Protein AF-A0A2G9MCZ3-F1 (afdb_monomer_lite)

Structure (mmCIF, N/CA/C/O backbone):
data_AF-A0A2G9MCZ3-F1
#
_entry.id   AF-A0A2G9MCZ3-F1
#
loop_
_atom_site.group_PDB
_atom_site.id
_atom_site.type_symbol
_atom_site.label_atom_id
_atom_site.label_alt_id
_atom_site.label_comp_id
_atom_site.label_asym_id
_atom_site.label_entity_id
_atom_site.label_seq_id
_atom_site.pdbx_PDB_ins_code
_atom_site.Cartn_x
_atom_site.Cartn_y
_atom_site.Cartn_z
_atom_site.occupancy
_atom_site.B_iso_or_equiv
_atom_site.auth_seq_id
_atom_site.auth_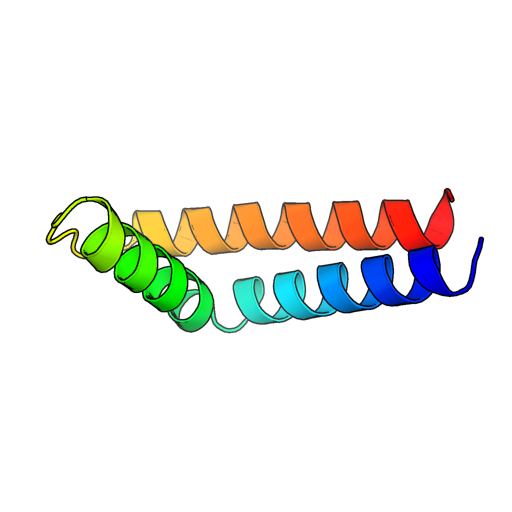comp_id
_atom_site.auth_asym_id
_atom_site.auth_atom_id
_atom_site.pdbx_PDB_model_num
ATOM 1 N N . MET A 1 1 ? 10.607 0.684 -22.068 1.00 63.28 1 MET A N 1
ATOM 2 C CA . MET A 1 1 ? 11.053 0.488 -20.681 1.00 63.28 1 MET A CA 1
ATOM 3 C C . MET A 1 1 ? 12.328 1.271 -20.375 1.00 63.28 1 MET A C 1
ATOM 5 O O . MET A 1 1 ? 13.430 0.857 -20.719 1.00 63.28 1 MET A O 1
ATOM 9 N N . THR A 1 2 ? 12.181 2.462 -19.793 1.00 82.62 2 THR A N 1
ATOM 10 C CA . THR A 1 2 ? 13.313 3.245 -19.269 1.00 82.62 2 THR A CA 1
ATOM 11 C C . THR A 1 2 ? 13.691 2.724 -17.880 1.00 82.62 2 THR A C 1
ATOM 13 O O . THR A 1 2 ? 12.833 2.215 -17.162 1.00 82.62 2 THR A O 1
ATOM 16 N N . LEU A 1 3 ? 14.954 2.885 -17.461 1.00 86.88 3 LEU A N 1
ATOM 17 C CA . LEU A 1 3 ? 15.415 2.492 -16.117 1.00 86.88 3 LEU A CA 1
ATOM 18 C C . LEU A 1 3 ? 14.506 3.053 -15.006 1.00 86.88 3 LEU A C 1
ATOM 20 O O . LEU A 1 3 ? 14.230 2.382 -14.016 1.00 86.88 3 LEU A O 1
ATOM 24 N N . ILE A 1 4 ? 14.000 4.271 -15.210 1.00 86.44 4 ILE A N 1
ATOM 25 C CA . ILE A 1 4 ? 13.094 4.968 -14.295 1.00 86.44 4 ILE A CA 1
ATOM 26 C C . ILE A 1 4 ? 11.773 4.200 -14.129 1.00 86.44 4 ILE 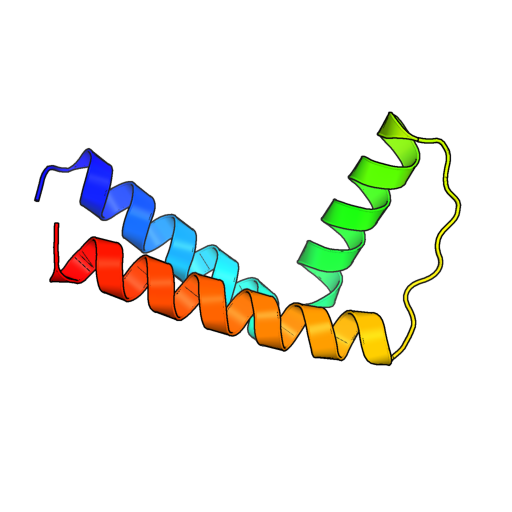A C 1
ATOM 28 O O . ILE A 1 4 ? 11.354 3.967 -12.998 1.00 86.44 4 ILE A O 1
ATOM 32 N N . ASN A 1 5 ? 11.151 3.745 -15.222 1.00 85.75 5 ASN A N 1
ATOM 33 C CA . ASN A 1 5 ? 9.895 2.986 -15.163 1.00 85.75 5 ASN A CA 1
ATOM 34 C C . ASN A 1 5 ? 10.076 1.649 -14.437 1.00 85.75 5 ASN A C 1
ATOM 36 O O . ASN A 1 5 ? 9.237 1.275 -13.619 1.00 85.75 5 ASN A O 1
ATOM 40 N N . THR A 1 6 ? 11.202 0.969 -14.668 1.00 87.56 6 THR A N 1
ATOM 41 C CA . THR A 1 6 ? 11.538 -0.286 -13.983 1.00 87.56 6 THR A CA 1
ATOM 42 C C . THR A 1 6 ? 11.668 -0.082 -12.477 1.00 87.56 6 THR A C 1
ATOM 44 O O . THR A 1 6 ? 11.091 -0.837 -11.696 1.00 87.56 6 THR A O 1
ATOM 47 N N . VAL A 1 7 ? 12.389 0.961 -12.055 1.00 90.44 7 VAL A N 1
ATOM 48 C CA . VAL A 1 7 ? 12.563 1.283 -10.632 1.00 90.44 7 VAL A CA 1
ATOM 49 C C . VAL A 1 7 ? 11.219 1.632 -9.992 1.00 90.44 7 VAL A C 1
ATOM 51 O O . VAL A 1 7 ? 10.908 1.114 -8.921 1.00 90.44 7 VAL A O 1
ATOM 54 N N . ILE A 1 8 ? 10.395 2.447 -10.657 1.00 90.38 8 ILE A N 1
ATOM 55 C CA . ILE A 1 8 ? 9.057 2.804 -10.167 1.00 90.38 8 ILE A CA 1
ATOM 56 C C . ILE A 1 8 ? 8.186 1.553 -10.023 1.00 90.38 8 ILE A C 1
ATOM 58 O O . ILE A 1 8 ? 7.598 1.346 -8.962 1.00 90.38 8 ILE A O 1
ATOM 62 N N . GLY A 1 9 ? 8.137 0.693 -11.044 1.00 90.50 9 GLY A N 1
ATOM 63 C CA . GLY A 1 9 ? 7.356 -0.543 -11.012 1.00 90.50 9 GLY A CA 1
ATOM 64 C C . GLY A 1 9 ? 7.780 -1.469 -9.870 1.00 90.50 9 GLY A C 1
ATOM 65 O O . GLY A 1 9 ? 6.932 -1.929 -9.106 1.00 90.50 9 GLY A O 1
ATOM 66 N N . ILE A 1 10 ? 9.088 -1.663 -9.675 1.00 91.88 10 ILE A N 1
ATOM 67 C CA . ILE A 1 10 ? 9.625 -2.476 -8.571 1.00 91.88 10 ILE A CA 1
ATOM 68 C C . ILE A 1 10 ? 9.230 -1.891 -7.211 1.00 91.88 10 ILE A C 1
ATOM 70 O O . ILE A 1 10 ? 8.734 -2.620 -6.351 1.00 91.88 10 ILE A O 1
ATOM 74 N N . VAL A 1 11 ? 9.408 -0.583 -7.007 1.00 92.38 11 VAL A N 1
ATOM 75 C CA . VAL A 1 11 ? 9.054 0.078 -5.739 1.00 92.38 11 VAL A CA 1
ATOM 76 C C . VAL A 1 11 ? 7.561 -0.068 -5.450 1.00 92.38 11 VAL A C 1
ATOM 78 O O . VAL A 1 11 ? 7.181 -0.406 -4.329 1.00 92.38 11 VAL A O 1
ATOM 81 N N . VAL A 1 12 ? 6.714 0.124 -6.461 1.00 91.94 12 VAL A N 1
ATOM 82 C CA . VAL A 1 12 ? 5.258 -0.019 -6.345 1.00 91.94 12 VAL A CA 1
ATOM 83 C C . VAL A 1 12 ? 4.866 -1.449 -5.950 1.00 91.94 12 VAL A C 1
ATOM 85 O O . VAL A 1 12 ? 4.049 -1.623 -5.041 1.00 91.94 12 VAL A O 1
ATOM 88 N N . ILE A 1 13 ? 5.488 -2.471 -6.550 1.00 92.88 13 ILE A N 1
ATOM 89 C CA . ILE A 1 13 ? 5.261 -3.876 -6.172 1.00 92.88 13 ILE A CA 1
ATOM 90 C C . ILE A 1 13 ? 5.687 -4.132 -4.726 1.00 92.88 13 ILE A C 1
ATOM 92 O O . ILE A 1 13 ? 4.929 -4.738 -3.969 1.00 92.88 13 ILE A O 1
ATOM 96 N N . ILE A 1 14 ? 6.873 -3.668 -4.324 1.00 92.88 14 ILE A N 1
ATOM 97 C CA . ILE A 1 14 ? 7.393 -3.872 -2.964 1.00 92.88 14 ILE A CA 1
ATOM 98 C C . ILE A 1 14 ? 6.445 -3.253 -1.934 1.00 92.88 14 ILE A C 1
ATOM 100 O O . ILE A 1 14 ? 6.077 -3.908 -0.957 1.00 92.88 14 ILE A O 1
ATOM 104 N N . VAL A 1 15 ? 6.003 -2.016 -2.167 1.00 90.88 15 VAL A N 1
ATOM 105 C CA . VAL A 1 15 ? 5.051 -1.327 -1.287 1.00 90.88 15 VAL A CA 1
ATOM 106 C C . VAL A 1 15 ? 3.722 -2.085 -1.222 1.00 90.88 15 VAL A C 1
ATOM 108 O O . VAL A 1 15 ? 3.189 -2.285 -0.128 1.00 90.88 15 VAL A O 1
ATOM 111 N N . GLY A 1 16 ? 3.218 -2.573 -2.358 1.00 90.06 16 GLY A N 1
ATOM 112 C CA . GLY A 1 16 ? 2.017 -3.406 -2.406 1.00 90.06 16 GLY A CA 1
ATOM 113 C C . GLY A 1 16 ? 2.166 -4.710 -1.609 1.00 90.06 16 GLY A C 1
ATOM 114 O O . GLY A 1 16 ? 1.308 -5.042 -0.793 1.00 90.06 16 GLY A O 1
ATOM 115 N N . PHE A 1 17 ? 3.289 -5.417 -1.741 1.00 91.94 17 PHE A N 1
ATOM 116 C CA . PHE A 1 17 ? 3.560 -6.629 -0.959 1.00 91.94 17 PHE A CA 1
ATOM 117 C C . PHE A 1 17 ? 3.633 -6.358 0.545 1.00 91.94 17 PHE A C 1
ATOM 119 O O . PHE A 1 17 ? 3.055 -7.107 1.339 1.00 91.94 17 PHE A O 1
ATOM 126 N N . ILE A 1 18 ? 4.288 -5.268 0.949 1.00 90.81 18 ILE A N 1
ATOM 127 C CA . ILE A 1 18 ? 4.331 -4.837 2.351 1.00 90.81 18 ILE A CA 1
ATOM 128 C C . ILE A 1 18 ? 2.914 -4.581 2.868 1.00 90.81 18 ILE A C 1
ATOM 130 O O . ILE A 1 18 ? 2.590 -4.997 3.977 1.00 90.81 18 ILE A O 1
ATOM 134 N N . GLY A 1 19 ? 2.050 -3.959 2.071 1.00 89.38 19 GLY A N 1
ATOM 135 C CA . GLY A 1 19 ? 0.665 -3.698 2.448 1.00 89.38 19 GLY A CA 1
ATOM 136 C C . GLY A 1 19 ? -0.231 -4.934 2.542 1.00 89.38 19 GLY A C 1
ATOM 137 O O . GLY A 1 19 ? -1.151 -4.968 3.360 1.00 89.38 19 GLY A O 1
ATOM 138 N N . ILE A 1 20 ? 0.063 -5.979 1.769 1.00 89.62 20 ILE A N 1
ATOM 139 C CA . ILE A 1 20 ? -0.623 -7.275 1.868 1.00 89.62 20 ILE A CA 1
ATOM 140 C C . ILE A 1 20 ? -0.203 -8.001 3.153 1.00 89.62 20 ILE A C 1
ATOM 142 O O . ILE A 1 20 ? -1.059 -8.430 3.934 1.00 89.62 20 ILE A O 1
ATOM 146 N N . LEU A 1 21 ? 1.110 -8.117 3.382 1.00 89.81 21 LEU A N 1
ATOM 147 C CA . LEU A 1 21 ? 1.683 -8.872 4.501 1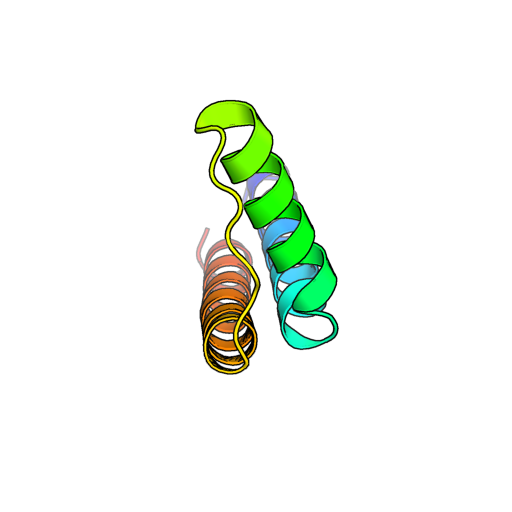.00 89.81 21 LEU A CA 1
ATOM 148 C C . LEU A 1 21 ? 1.518 -8.145 5.840 1.00 89.81 21 LEU A C 1
ATOM 150 O O . LEU A 1 21 ? 1.181 -8.756 6.853 1.00 89.81 21 LEU A O 1
ATOM 154 N N . LYS A 1 22 ? 1.757 -6.834 5.845 1.00 90.50 22 LYS A N 1
ATOM 155 C CA . LYS A 1 22 ? 1.754 -5.962 7.024 1.00 90.50 22 LYS A CA 1
ATOM 156 C C . LYS A 1 22 ? 0.950 -4.686 6.738 1.00 90.50 22 LYS A C 1
ATOM 158 O O . LYS A 1 22 ? 1.516 -3.588 6.722 1.00 90.50 22 LYS A O 1
ATOM 163 N N . PRO A 1 23 ? -0.385 -4.794 6.574 1.00 87.19 23 PRO A N 1
ATOM 164 C CA . PRO A 1 23 ? -1.250 -3.639 6.309 1.00 87.19 23 PRO A CA 1
ATOM 165 C C . PRO A 1 23 ? -1.144 -2.571 7.400 1.00 87.19 23 PRO A C 1
ATOM 167 O O . PRO A 1 23 ? -1.312 -1.390 7.128 1.00 87.19 23 PRO A O 1
ATOM 170 N N . GLU A 1 24 ? -0.810 -2.978 8.624 1.00 87.50 24 GLU A N 1
ATOM 171 C CA . GLU A 1 24 ? -0.623 -2.113 9.788 1.00 87.50 24 GLU A CA 1
ATOM 172 C C . GLU A 1 24 ? 0.410 -1.013 9.556 1.00 87.50 24 GLU A C 1
ATOM 174 O O . GLU A 1 24 ? 0.212 0.113 10.002 1.00 87.50 24 GLU A O 1
ATOM 179 N N . VAL A 1 25 ? 1.493 -1.316 8.836 1.00 87.19 25 VAL A N 1
ATOM 180 C CA . VAL A 1 25 ? 2.578 -0.361 8.580 1.00 87.19 25 VAL A CA 1
ATOM 181 C C . VAL A 1 25 ? 2.073 0.773 7.698 1.00 87.19 25 VAL A C 1
ATOM 183 O O . VAL A 1 25 ? 2.200 1.942 8.061 1.00 87.19 25 VAL A O 1
ATOM 186 N N . LEU A 1 26 ? 1.449 0.429 6.569 1.00 86.50 26 LEU A N 1
ATOM 187 C CA . LEU A 1 26 ? 0.926 1.429 5.645 1.00 86.50 26 LEU A CA 1
ATOM 188 C C . LEU A 1 26 ? -0.258 2.192 6.243 1.00 86.50 26 LEU A C 1
ATOM 190 O O . LEU A 1 26 ? -0.383 3.398 6.037 1.00 86.50 26 LEU A O 1
ATOM 194 N N . LEU A 1 27 ? -1.103 1.511 7.018 1.00 88.19 27 LEU A N 1
ATOM 195 C CA . LEU A 1 27 ? -2.252 2.136 7.659 1.00 88.19 27 LEU A CA 1
ATOM 196 C C . LEU A 1 27 ? -1.818 3.114 8.759 1.00 88.19 27 LEU A C 1
ATOM 198 O O . LEU A 1 27 ? -2.345 4.219 8.840 1.00 88.19 27 LEU A O 1
ATOM 202 N N . ASN A 1 28 ? -0.816 2.757 9.567 1.00 86.81 28 ASN A N 1
ATOM 203 C CA . ASN A 1 28 ? -0.234 3.662 10.559 1.00 86.81 28 ASN A CA 1
ATOM 204 C C . ASN A 1 28 ? 0.455 4.862 9.899 1.00 86.81 28 ASN A C 1
ATOM 206 O O . ASN A 1 28 ? 0.345 5.976 10.409 1.00 86.81 28 ASN A O 1
ATOM 210 N N . LEU A 1 29 ? 1.111 4.663 8.751 1.00 85.88 29 LEU A N 1
ATOM 211 C CA . LEU A 1 29 ? 1.664 5.744 7.930 1.00 85.88 29 LEU A CA 1
ATOM 212 C C . LEU A 1 29 ? 0.568 6.693 7.430 1.00 85.88 29 LEU A C 1
ATOM 214 O O . LEU A 1 29 ? 0.679 7.905 7.626 1.00 85.88 29 LEU A O 1
ATOM 218 N N . GLN A 1 30 ? -0.516 6.159 6.859 1.00 85.38 30 GLN A N 1
ATOM 219 C CA . GLN A 1 30 ? -1.669 6.954 6.424 1.00 85.38 30 GLN A CA 1
ATOM 220 C C . GLN A 1 30 ? -2.302 7.722 7.584 1.00 85.38 30 GLN A C 1
ATOM 222 O O . GLN A 1 30 ? -2.542 8.922 7.470 1.00 85.38 30 GLN A O 1
ATOM 227 N N . LEU A 1 31 ? -2.539 7.057 8.715 1.00 86.25 31 LEU A N 1
ATOM 228 C CA . LEU A 1 31 ? -3.133 7.674 9.898 1.00 86.25 31 LEU A CA 1
ATOM 229 C C . LEU A 1 31 ? -2.214 8.727 10.519 1.00 86.25 31 LEU A C 1
ATOM 231 O O . LEU A 1 31 ? -2.701 9.753 10.984 1.00 86.25 31 LEU A O 1
ATOM 235 N N . SER A 1 32 ? -0.898 8.512 10.513 1.00 85.12 32 SER A N 1
ATOM 236 C CA . SER A 1 32 ? 0.083 9.513 10.944 1.00 85.12 32 SER A CA 1
ATOM 237 C C . SER A 1 32 ? 0.039 10.750 10.039 1.00 85.12 32 SER A C 1
ATOM 239 O O . SER A 1 32 ? -0.044 11.877 10.533 1.00 85.12 32 SER A O 1
ATOM 241 N N . GLY A 1 33 ? -0.020 10.548 8.718 1.00 83.88 33 GLY A N 1
ATOM 242 C CA . GLY A 1 33 ? -0.185 11.626 7.742 1.00 83.88 33 GLY A CA 1
ATOM 243 C C . GLY A 1 33 ? -1.490 12.401 7.936 1.00 83.88 33 GLY A C 1
ATOM 244 O O . GLY A 1 33 ? -1.470 13.628 8.013 1.00 83.88 33 GLY A O 1
ATOM 245 N N . GLN A 1 34 ? -2.614 11.701 8.098 1.00 83.38 34 GLN A N 1
ATOM 246 C CA . GLN A 1 34 ? -3.923 12.319 8.338 1.00 83.38 34 GLN A CA 1
ATOM 247 C C . GLN A 1 34 ? -3.988 13.052 9.684 1.00 83.38 34 GLN A C 1
ATOM 249 O O . GLN A 1 34 ? -4.565 14.133 9.761 1.00 83.38 34 GLN A O 1
ATOM 254 N N . ARG A 1 35 ? -3.356 12.523 10.739 1.00 85.12 35 ARG A N 1
ATOM 255 C CA . ARG A 1 35 ? -3.234 13.220 12.031 1.00 85.12 35 ARG A CA 1
ATOM 256 C C . ARG A 1 35 ? -2.446 14.514 11.894 1.00 85.12 35 ARG A C 1
ATOM 258 O O . ARG A 1 35 ? -2.843 15.520 12.472 1.00 85.12 35 A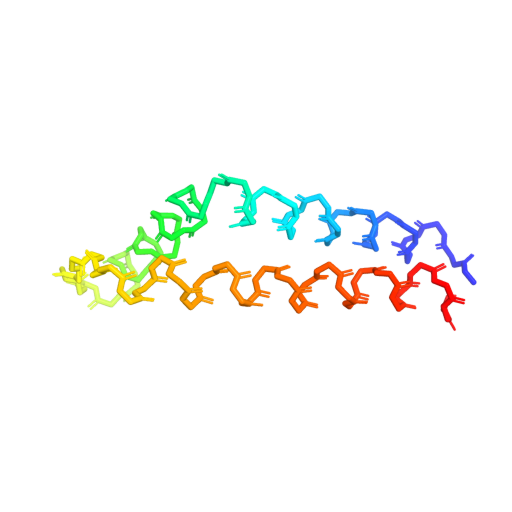RG A O 1
ATOM 265 N N . LYS A 1 36 ? -1.352 14.492 11.129 1.00 84.81 36 LYS A N 1
ATOM 266 C CA . LYS A 1 36 ? -0.490 15.661 10.933 1.00 84.81 36 LYS A CA 1
ATOM 267 C C . LYS A 1 36 ? -1.137 16.723 10.041 1.00 84.81 36 LYS A C 1
ATOM 269 O O . LYS A 1 36 ? -0.983 17.903 10.321 1.00 84.81 36 LYS A O 1
ATOM 274 N N . MET A 1 37 ? -1.850 16.311 8.993 1.00 83.50 37 MET A N 1
ATOM 275 C CA . MET A 1 37 ? -2.489 17.237 8.051 1.00 83.50 37 MET A CA 1
ATOM 276 C C . MET A 1 37 ? -3.840 17.761 8.544 1.00 83.50 37 MET A C 1
ATOM 278 O O . MET A 1 37 ? -4.132 18.935 8.353 1.00 83.50 37 MET A O 1
ATOM 282 N N . TRP A 1 38 ? -4.664 16.914 9.167 1.00 83.00 38 TRP A N 1
ATOM 283 C CA . TRP A 1 38 ? -6.070 17.222 9.466 1.00 83.00 38 TRP A CA 1
ATOM 284 C C . TRP A 1 38 ? -6.430 17.137 10.955 1.00 83.00 38 TRP A C 1
ATOM 286 O O . TRP A 1 38 ? -7.588 17.325 11.314 1.00 83.00 38 TRP A O 1
ATOM 296 N N . GLY A 1 39 ? -5.480 16.823 11.845 1.00 79.25 39 GLY A N 1
ATOM 297 C CA . GLY A 1 39 ? -5.734 16.721 13.290 1.00 79.25 39 GLY A CA 1
ATOM 298 C C . GLY A 1 39 ? -6.671 15.573 13.698 1.00 79.25 39 GLY A C 1
ATOM 299 O O . GLY A 1 39 ? -7.056 15.463 14.863 1.00 79.25 39 GLY A O 1
ATOM 300 N N . LEU A 1 40 ? -7.044 14.696 12.762 1.00 73.56 40 LEU A N 1
ATOM 301 C CA . LEU A 1 40 ? -8.044 13.655 12.978 1.00 73.56 40 LEU A CA 1
ATOM 302 C C . LEU A 1 40 ? 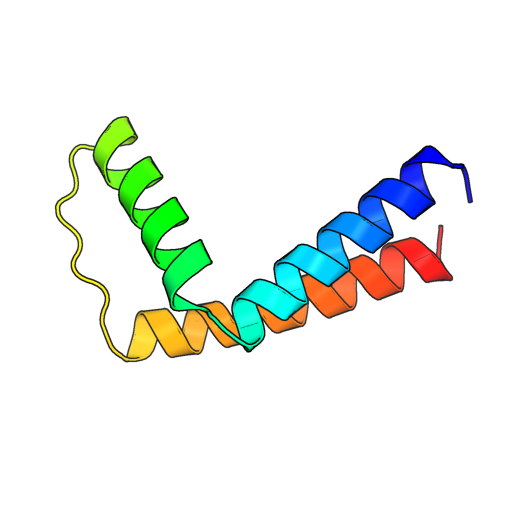-7.481 12.484 13.792 1.00 73.56 40 LEU A C 1
ATOM 304 O O . LEU A 1 40 ? -6.561 11.784 13.369 1.00 73.56 40 LEU A O 1
ATOM 308 N N . LYS A 1 41 ? -8.091 12.197 14.947 1.00 69.00 41 LYS A N 1
ATOM 309 C CA . LYS A 1 41 ? -7.792 11.008 15.765 1.00 69.00 41 LYS A CA 1
ATOM 310 C C . LYS A 1 41 ? -8.612 9.800 15.298 1.00 69.00 41 LYS A C 1
ATOM 312 O O . LYS A 1 41 ? -9.433 9.271 16.042 1.00 69.00 41 LYS A O 1
ATOM 317 N N . VAL A 1 42 ? -8.388 9.352 14.062 1.00 69.75 42 VAL A N 1
ATOM 318 C CA . VAL A 1 42 ? -9.030 8.128 13.554 1.00 69.75 42 VAL A CA 1
ATOM 319 C C . VAL A 1 42 ? -8.351 6.903 14.175 1.00 69.75 42 VAL A C 1
ATOM 321 O O . VAL A 1 42 ? -7.115 6.803 14.206 1.00 69.75 42 VAL A O 1
ATOM 324 N N . LYS A 1 43 ? -9.164 5.983 14.709 1.00 78.06 43 LYS A N 1
ATOM 325 C CA . LYS A 1 43 ? -8.721 4.655 15.145 1.00 78.06 43 LYS A CA 1
ATOM 326 C C . LYS A 1 43 ? -8.952 3.656 14.008 1.00 78.06 43 LYS A C 1
ATOM 328 O O . LYS A 1 43 ? -10.038 3.661 13.430 1.00 78.06 43 LYS A O 1
ATOM 333 N N . PRO A 1 44 ? -7.970 2.803 13.692 1.00 76.56 44 PRO A N 1
ATOM 334 C CA . PRO A 1 44 ? -8.133 1.804 12.649 1.00 76.56 44 PRO A CA 1
ATOM 335 C C . PRO A 1 44 ? -9.160 0.749 13.068 1.00 76.56 44 PRO A C 1
ATOM 337 O O . PRO A 1 44 ? -9.070 0.182 14.157 1.00 76.56 44 PRO A O 1
ATOM 340 N N . THR A 1 45 ? -10.148 0.488 12.213 1.00 84.12 45 THR A N 1
ATOM 341 C CA . THR A 1 45 ? -11.128 -0.587 12.421 1.00 84.12 45 THR A CA 1
ATOM 342 C C . THR A 1 45 ? -10.688 -1.848 11.680 1.00 84.12 45 THR A C 1
ATOM 344 O O . THR A 1 45 ? -9.863 -1.789 10.769 1.00 84.12 45 THR A O 1
ATOM 347 N N . LYS A 1 46 ? -11.257 -3.013 12.024 1.00 82.69 46 LYS A N 1
ATOM 348 C CA . LYS A 1 46 ? -10.982 -4.277 11.307 1.00 82.69 46 LYS A CA 1
ATOM 349 C C . LYS A 1 46 ? -11.212 -4.151 9.793 1.00 82.69 46 LYS A C 1
ATOM 351 O O . LYS A 1 46 ? -10.468 -4.735 9.011 1.00 82.69 46 LYS A O 1
ATOM 356 N N . GLN A 1 47 ? -12.197 -3.348 9.390 1.00 85.69 47 GLN A N 1
ATOM 357 C CA . GLN A 1 47 ? -12.473 -3.054 7.985 1.00 85.69 47 GLN A CA 1
ATOM 358 C C . GLN A 1 47 ? -11.347 -2.245 7.335 1.00 85.69 47 GLN A C 1
ATOM 360 O O . GLN A 1 47 ? -10.951 -2.579 6.227 1.00 85.69 47 GLN A O 1
ATOM 365 N N . SER A 1 48 ? -10.758 -1.262 8.026 1.00 84.62 48 SER A N 1
ATOM 366 C CA . SER A 1 48 ? -9.629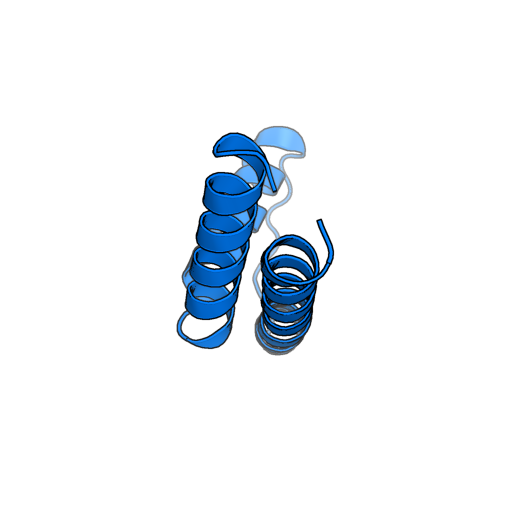 -0.484 7.496 1.00 84.62 48 SER A CA 1
ATOM 367 C C . SER A 1 48 ? -8.448 -1.375 7.097 1.00 84.62 48 SER A C 1
ATOM 369 O O . SER A 1 48 ? -7.866 -1.173 6.036 1.00 84.62 48 SER A O 1
ATOM 371 N N . TYR A 1 49 ? -8.130 -2.403 7.892 1.00 84.94 49 TYR A N 1
ATOM 372 C CA . TYR A 1 49 ? -7.068 -3.360 7.557 1.00 84.94 49 TYR A CA 1
ATOM 373 C C . TYR A 1 49 ? -7.411 -4.226 6.340 1.00 84.94 49 TYR A C 1
ATOM 375 O O . TYR A 1 49 ? -6.543 -4.475 5.504 1.00 84.94 49 TYR A O 1
ATOM 383 N N . ALA A 1 50 ? -8.664 -4.674 6.222 1.00 86.62 50 ALA A N 1
ATOM 384 C CA . ALA A 1 50 ? -9.120 -5.440 5.064 1.00 86.62 50 ALA A CA 1
ATOM 385 C C . ALA A 1 50 ? -9.077 -4.589 3.786 1.00 86.62 50 ALA A C 1
ATOM 387 O O . ALA A 1 50 ? -8.496 -5.014 2.788 1.00 86.62 50 ALA A O 1
ATOM 388 N N . THR A 1 51 ? -9.590 -3.357 3.842 1.00 87.19 51 THR A N 1
ATOM 389 C CA . THR A 1 51 ? -9.513 -2.392 2.740 1.00 87.19 51 THR A CA 1
ATOM 390 C C . THR A 1 51 ? -8.066 -2.128 2.349 1.00 87.19 51 THR A C 1
ATOM 392 O O . THR A 1 51 ? -7.749 -2.121 1.163 1.00 87.19 51 THR A O 1
ATOM 395 N N . MET A 1 52 ? -7.163 -1.988 3.323 1.00 89.62 52 MET A N 1
ATOM 396 C CA . MET A 1 52 ? -5.757 -1.737 3.024 1.00 89.62 52 MET A CA 1
ATOM 397 C C . MET A 1 52 ? -5.101 -2.889 2.278 1.00 89.62 52 MET A C 1
ATOM 399 O O . MET A 1 52 ? -4.334 -2.649 1.350 1.00 89.62 52 MET A O 1
ATOM 403 N N . ARG A 1 53 ? -5.438 -4.137 2.617 1.00 88.12 53 ARG A N 1
ATOM 404 C CA . ARG A 1 53 ? -4.961 -5.301 1.861 1.00 88.12 53 ARG A CA 1
ATOM 405 C C . ARG A 1 53 ? -5.462 -5.272 0.421 1.00 88.12 53 ARG A C 1
ATOM 407 O O . ARG A 1 53 ? -4.662 -5.474 -0.483 1.00 88.12 53 ARG A O 1
ATOM 414 N N . VAL A 1 54 ? -6.742 -4.965 0.199 1.00 90.12 54 VAL A N 1
ATOM 415 C CA . VAL A 1 54 ? -7.320 -4.869 -1.154 1.00 90.12 54 VAL A CA 1
ATOM 416 C C . VAL A 1 54 ? -6.642 -3.765 -1.965 1.00 90.12 54 VAL A C 1
ATOM 418 O O . VAL A 1 54 ? -6.201 -4.011 -3.083 1.00 90.12 54 VAL A O 1
ATOM 421 N N . VAL A 1 55 ? -6.477 -2.575 -1.384 1.00 90.25 55 VAL A N 1
ATOM 422 C CA . VAL A 1 55 ? -5.744 -1.466 -2.017 1.00 90.25 55 VAL A CA 1
ATOM 423 C C . VAL A 1 55 ? -4.314 -1.893 -2.354 1.00 90.25 55 VAL A C 1
ATOM 425 O O . VAL A 1 55 ? -3.825 -1.626 -3.446 1.00 90.25 55 VAL A O 1
ATOM 428 N N . SER A 1 56 ? -3.660 -2.619 -1.452 1.00 89.62 56 SER A N 1
ATOM 429 C CA . SER A 1 56 ? -2.288 -3.088 -1.652 1.00 89.62 56 SER A CA 1
ATOM 430 C C . SER A 1 56 ? -2.171 -4.114 -2.784 1.00 89.62 56 SER A C 1
ATOM 432 O O . SER A 1 56 ? -1.209 -4.064 -3.544 1.00 89.62 56 SER A O 1
ATOM 434 N N . VAL A 1 57 ? -3.172 -4.984 -2.966 1.00 91.75 57 VAL A N 1
ATOM 435 C CA . VAL A 1 57 ? -3.269 -5.877 -4.137 1.00 91.75 57 VAL A CA 1
ATOM 436 C C . VAL A 1 57 ? -3.380 -5.070 -5.431 1.00 91.75 57 VAL A C 1
ATOM 438 O O . VAL A 1 57 ? -2.686 -5.377 -6.398 1.00 91.75 57 VAL A O 1
ATOM 441 N N . VAL A 1 58 ? -4.182 -4.002 -5.444 1.00 92.25 58 VAL A N 1
ATOM 442 C CA . VAL A 1 58 ? -4.286 -3.108 -6.610 1.00 92.25 58 VAL A CA 1
ATOM 443 C C . VAL A 1 58 ? -2.936 -2.457 -6.925 1.00 92.25 58 VAL A C 1
ATOM 445 O O . VAL A 1 58 ? -2.536 -2.431 -8.086 1.00 92.25 58 VAL A O 1
ATOM 448 N N . PHE A 1 59 ? -2.187 -2.006 -5.913 1.00 89.44 59 PHE A N 1
ATOM 449 C CA . PHE A 1 59 ? -0.830 -1.482 -6.112 1.00 89.44 59 PHE A CA 1
ATOM 450 C C . PHE A 1 59 ? 0.118 -2.520 -6.723 1.00 89.44 59 PHE A C 1
ATOM 452 O O . PHE A 1 59 ? 0.861 -2.179 -7.639 1.00 89.44 59 PHE A O 1
ATOM 459 N N . VAL A 1 60 ? 0.069 -3.786 -6.292 1.00 92.06 60 VAL A N 1
ATOM 460 C CA . VAL A 1 60 ? 0.869 -4.853 -6.922 1.00 92.06 60 VAL A CA 1
ATOM 461 C C . VAL A 1 60 ? 0.493 -5.022 -8.395 1.00 92.06 60 VAL A C 1
ATOM 463 O O . VAL A 1 60 ? 1.384 -5.073 -9.240 1.00 92.06 60 VAL A O 1
ATOM 466 N N . ILE A 1 61 ? -0.803 -5.049 -8.720 1.00 92.50 61 ILE A N 1
ATOM 467 C CA . ILE A 1 61 ? -1.278 -5.165 -10.109 1.00 92.50 61 ILE A CA 1
ATOM 468 C C . ILE A 1 61 ? -0.770 -3.990 -10.951 1.00 92.50 61 ILE A C 1
ATOM 470 O O . ILE A 1 61 ? -0.246 -4.206 -12.041 1.00 92.50 61 ILE A O 1
ATOM 474 N N . ILE A 1 62 ? -0.859 -2.761 -10.438 1.00 90.06 62 ILE A N 1
ATOM 475 C CA . ILE A 1 62 ? -0.340 -1.567 -11.119 1.00 90.06 62 ILE A CA 1
ATOM 476 C C . ILE A 1 62 ? 1.173 -1.680 -11.328 1.00 90.06 62 ILE A C 1
ATOM 478 O O . ILE A 1 62 ? 1.660 -1.395 -12.417 1.00 90.06 62 ILE A O 1
ATOM 482 N N . GLY A 1 63 ? 1.922 -2.120 -10.317 1.00 88.00 63 GLY A N 1
ATOM 483 C CA . GLY A 1 63 ? 3.369 -2.287 -10.426 1.00 88.00 63 GLY A CA 1
ATOM 484 C C . GLY A 1 63 ? 3.769 -3.326 -11.477 1.00 88.00 63 GLY A C 1
ATOM 485 O O . GLY A 1 63 ? 4.702 -3.091 -12.241 1.00 88.00 63 GLY A O 1
ATOM 486 N N . ILE A 1 64 ? 3.018 -4.429 -11.574 1.00 91.00 64 ILE A N 1
ATOM 487 C CA . ILE A 1 64 ? 3.175 -5.432 -12.637 1.00 91.00 64 ILE A CA 1
ATOM 488 C C . ILE A 1 64 ? 2.863 -4.799 -13.997 1.00 91.00 64 ILE A C 1
ATOM 490 O O . ILE A 1 64 ? 3.670 -4.897 -14.913 1.00 91.00 64 ILE A O 1
ATOM 494 N N . VAL A 1 65 ? 1.743 -4.088 -14.133 1.00 90.81 65 VAL A N 1
ATOM 495 C CA . VAL A 1 65 ? 1.385 -3.390 -15.380 1.00 90.81 65 VAL A CA 1
ATOM 496 C C . VAL A 1 65 ? 2.501 -2.440 -15.819 1.00 90.81 65 VAL A C 1
ATOM 498 O O . VAL A 1 65 ? 2.914 -2.483 -16.971 1.00 90.81 65 VAL A O 1
ATOM 501 N N . VAL A 1 66 ? 3.052 -1.638 -14.908 1.00 87.81 66 VAL A N 1
ATOM 502 C CA . VAL A 1 66 ? 4.153 -0.710 -15.214 1.00 87.81 66 VAL A CA 1
ATOM 503 C C . VAL A 1 66 ? 5.423 -1.447 -15.647 1.00 87.81 66 VAL A C 1
ATOM 505 O O . VAL A 1 66 ? 6.099 -0.982 -16.554 1.00 87.81 66 VAL A O 1
ATOM 508 N N . LEU A 1 67 ? 5.737 -2.593 -15.038 1.00 86.56 67 LEU A N 1
ATOM 509 C CA . LEU A 1 67 ? 6.908 -3.400 -15.399 1.00 86.56 67 LEU A CA 1
ATOM 510 C C . LEU A 1 67 ? 6.765 -4.125 -16.743 1.00 86.56 67 LEU A C 1
ATOM 512 O O . LEU A 1 67 ? 7.768 -4.339 -17.414 1.00 86.56 67 LEU A O 1
ATOM 516 N N . PHE A 1 68 ? 5.556 -4.549 -17.117 1.00 81.12 68 PHE A N 1
ATOM 517 C CA . PHE A 1 68 ? 5.348 -5.416 -18.283 1.00 81.12 68 PHE A CA 1
ATOM 518 C C . PHE A 1 68 ? 4.769 -4.700 -19.512 1.00 81.12 68 PHE A C 1
ATOM 520 O O . PHE A 1 68 ? 4.903 -5.225 -20.616 1.00 81.12 68 PHE A O 1
ATOM 527 N N . LEU A 1 69 ? 4.135 -3.532 -19.355 1.00 77.50 69 LEU A N 1
ATOM 528 C CA . LEU A 1 69 ? 3.491 -2.801 -20.459 1.00 77.50 69 LEU A CA 1
ATOM 529 C C . LEU A 1 69 ? 4.211 -1.506 -20.881 1.00 77.50 69 LEU A C 1
ATOM 531 O O . LEU A 1 69 ? 3.879 -0.983 -21.944 1.00 77.50 69 LEU A O 1
ATOM 535 N N . PHE A 1 70 ? 5.177 -0.987 -20.109 1.00 65.88 70 PHE A N 1
ATOM 536 C CA . PHE A 1 70 ? 5.817 0.324 -20.347 1.00 65.88 70 PHE A CA 1
ATOM 537 C C . PHE A 1 70 ? 7.352 0.280 -20.242 1.00 65.88 70 PHE A C 1
ATOM 539 O O . PHE A 1 70 ? 8.061 0.936 -21.051 1.00 65.88 70 PHE A O 1
#

Sequence (70 aa):
MTLINTVIGIVVIIVGFIGILKPEVLLNLQLSGQRKMWGLKVKPTKQSYATMRVVSVVFVIIGIVVLFLF

Radius of gyration: 14.03 Å; chains: 1; bounding box: 28×26×36 Å

Foldseek 3Di:
DDPVLLVVLVVLLVQLVCCQVPVVVVLVVVQVVCCVPPVDPDDDDPVNSVVSNVVSVVSNVVSVCSNPVD

Secondary structure (DSSP, 8-state):
--HHHHHHHHHHHHHHHHHHH-HHHHHHHHHHHHHHHH---PPPPHHHHHHHHHHHHHHHHHHHHHHHH-

pLDDT: mean 86.07, std 6.23, range [63.28, 92.88]